Protein AF-A0A4Y8I3S7-F1 (afdb_monomer)

Structure (mmCIF, N/CA/C/O backbone):
data_AF-A0A4Y8I3S7-F1
#
_entry.id   AF-A0A4Y8I3S7-F1
#
loop_
_atom_site.group_PDB
_atom_site.id
_atom_site.type_symbol
_atom_site.label_atom_id
_atom_site.label_alt_id
_atom_site.label_comp_id
_atom_site.label_asym_id
_atom_site.label_entity_id
_atom_site.label_seq_id
_atom_site.pdbx_PDB_ins_code
_atom_site.Cartn_x
_atom_site.Cartn_y
_atom_site.Cartn_z
_atom_site.occupancy
_atom_site.B_iso_or_equiv
_atom_site.auth_seq_id
_atom_site.auth_comp_id
_atom_site.auth_asym_id
_atom_site.auth_atom_id
_atom_site.pdbx_PDB_model_num
ATOM 1 N N . MET A 1 1 ? -10.824 -6.974 28.812 1.00 50.69 1 MET A N 1
ATOM 2 C CA . MET A 1 1 ? -10.412 -6.047 27.736 1.00 50.69 1 MET A CA 1
ATOM 3 C C . MET A 1 1 ? -9.215 -6.661 27.036 1.00 50.69 1 MET A C 1
ATOM 5 O O . MET A 1 1 ? -8.172 -6.791 27.661 1.00 50.69 1 MET A O 1
ATOM 9 N N . THR A 1 2 ? -9.366 -7.132 25.800 1.00 55.06 2 THR A N 1
ATOM 10 C CA . THR A 1 2 ? -8.214 -7.543 24.983 1.00 55.06 2 THR A CA 1
ATOM 11 C C . THR A 1 2 ? -7.373 -6.304 24.668 1.00 55.06 2 THR A C 1
ATOM 13 O O . THR A 1 2 ? -7.953 -5.267 24.336 1.00 55.06 2 THR A O 1
ATOM 16 N N . PRO A 1 3 ? -6.037 -6.353 24.793 1.00 55.28 3 PRO A N 1
ATOM 17 C CA . PRO A 1 3 ? -5.202 -5.209 24.451 1.00 55.28 3 PRO A CA 1
ATOM 18 C C . PRO A 1 3 ? -5.407 -4.851 22.976 1.00 55.28 3 PRO A C 1
ATOM 20 O O . PRO A 1 3 ? -5.347 -5.720 22.106 1.00 55.28 3 PRO A O 1
ATOM 23 N N . SER A 1 4 ? -5.681 -3.575 22.692 1.00 69.62 4 SER A N 1
ATOM 24 C CA . SER A 1 4 ? -5.865 -3.112 21.319 1.00 69.62 4 SER A CA 1
ATOM 25 C C . SER A 1 4 ? -4.522 -3.162 20.588 1.00 69.62 4 SER A C 1
ATOM 27 O O . SER A 1 4 ? -3.658 -2.307 20.802 1.00 69.62 4 SER A O 1
ATOM 29 N N . SER A 1 5 ? -4.306 -4.172 19.751 1.00 84.19 5 SER A N 1
ATOM 30 C CA . SER A 1 5 ? -3.056 -4.298 19.004 1.00 84.19 5 SER A CA 1
ATOM 31 C C . SER A 1 5 ? -3.063 -3.349 17.805 1.00 84.19 5 SER A C 1
ATOM 33 O O . SER A 1 5 ? -3.924 -3.466 16.930 1.00 84.19 5 SER A O 1
ATOM 35 N N . LEU A 1 6 ? -2.092 -2.436 17.743 1.00 92.19 6 LEU A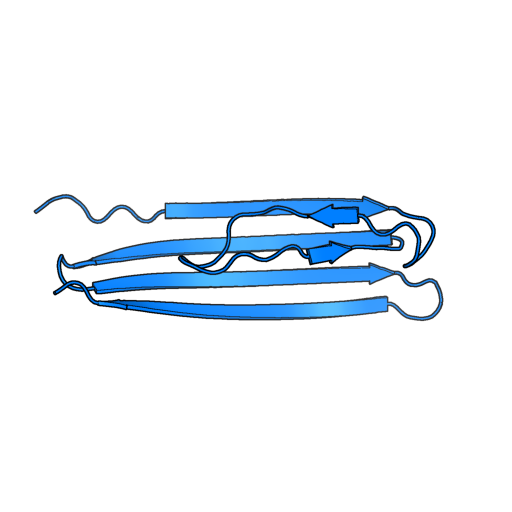 N 1
ATOM 36 C CA . LEU A 1 6 ? -1.777 -1.709 16.514 1.00 92.19 6 LEU A CA 1
ATOM 37 C C . LEU A 1 6 ? -1.144 -2.690 15.520 1.00 92.19 6 LEU A C 1
ATOM 39 O O . LEU A 1 6 ? -0.145 -3.333 15.836 1.00 92.19 6 LEU A O 1
ATOM 43 N N . ARG A 1 7 ? -1.713 -2.790 14.320 1.00 94.62 7 ARG A N 1
ATOM 44 C CA . ARG A 1 7 ? -1.131 -3.524 13.193 1.00 94.62 7 ARG A CA 1
ATOM 45 C C . ARG A 1 7 ? -0.505 -2.529 12.231 1.00 94.62 7 ARG A C 1
ATOM 47 O O . ARG A 1 7 ? -1.164 -1.572 11.833 1.00 94.62 7 ARG A O 1
ATOM 54 N N . LEU A 1 8 ? 0.748 -2.768 11.863 1.00 96.25 8 LEU A N 1
ATOM 55 C CA . LEU A 1 8 ? 1.484 -1.956 10.904 1.00 96.25 8 LEU A CA 1
ATOM 56 C C . LEU A 1 8 ? 1.964 -2.847 9.760 1.00 96.25 8 LEU A C 1
ATOM 58 O O . LEU A 1 8 ? 2.562 -3.894 9.997 1.00 96.25 8 LEU A O 1
ATOM 62 N N . TYR A 1 9 ? 1.710 -2.411 8.534 1.00 95.75 9 TYR A N 1
ATOM 63 C CA . TYR A 1 9 ? 2.232 -3.006 7.317 1.00 95.75 9 TYR A CA 1
ATOM 64 C C . TYR A 1 9 ? 3.038 -1.954 6.560 1.00 95.75 9 TYR A C 1
ATOM 66 O O . TYR A 1 9 ? 2.610 -0.808 6.408 1.00 95.75 9 TYR A O 1
ATOM 74 N N . LEU A 1 10 ? 4.221 -2.356 6.113 1.00 96.19 10 LEU A N 1
ATOM 75 C CA . LEU A 1 10 ? 5.173 -1.522 5.396 1.00 96.19 10 LEU A CA 1
ATOM 76 C C . LEU A 1 10 ? 5.570 -2.260 4.123 1.00 96.19 10 LEU A C 1
ATOM 78 O O . LEU A 1 10 ? 5.879 -3.451 4.177 1.00 96.19 10 LEU A O 1
ATOM 82 N N . ALA A 1 11 ? 5.589 -1.552 3.001 1.00 94.69 11 ALA A N 1
ATOM 83 C CA . ALA A 1 11 ? 6.083 -2.080 1.738 1.00 94.69 11 ALA A CA 1
ATOM 84 C C . ALA A 1 11 ? 6.971 -1.046 1.048 1.00 94.69 11 ALA A C 1
ATOM 86 O O . ALA A 1 11 ? 6.637 0.138 0.984 1.00 94.69 11 ALA A O 1
ATOM 87 N N . ALA A 1 12 ? 8.101 -1.515 0.529 1.00 95.62 12 ALA A N 1
ATOM 88 C CA . ALA A 1 12 ? 8.998 -0.750 -0.320 1.00 95.62 12 ALA A CA 1
ATOM 89 C C . ALA A 1 12 ? 9.270 -1.576 -1.578 1.00 95.62 12 ALA A C 1
ATOM 91 O O . ALA A 1 12 ? 9.751 -2.706 -1.487 1.00 95.62 12 ALA A O 1
ATOM 92 N N . THR A 1 13 ? 8.958 -1.009 -2.738 1.00 95.38 13 THR A N 1
ATOM 93 C CA . THR A 1 13 ? 8.984 -1.723 -4.014 1.00 95.38 13 THR A CA 1
ATOM 94 C C . THR A 1 13 ? 9.761 -0.910 -5.040 1.00 95.38 13 THR A C 1
ATOM 96 O O . THR A 1 13 ? 9.393 0.220 -5.359 1.00 95.38 13 THR A O 1
ATOM 99 N N . ARG A 1 14 ? 10.825 -1.504 -5.583 1.00 95.81 14 ARG A N 1
ATOM 100 C CA . ARG A 1 14 ? 11.556 -1.007 -6.754 1.00 95.81 14 ARG A CA 1
ATOM 101 C C . ARG A 1 14 ? 11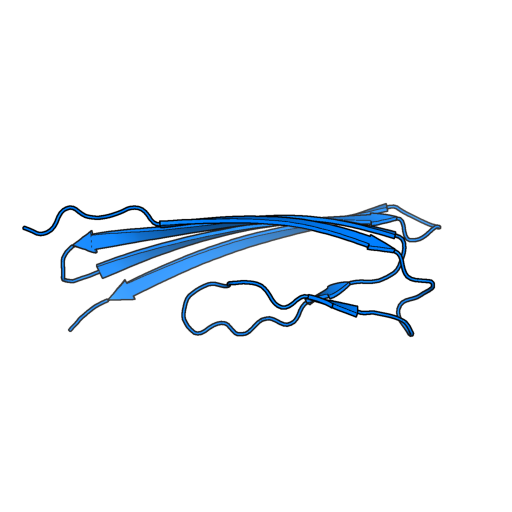.039 -1.736 -7.985 1.00 95.81 14 ARG A C 1
ATOM 103 O O . ARG A 1 14 ? 10.935 -2.960 -7.963 1.00 95.81 14 ARG A O 1
ATOM 110 N N . PHE A 1 15 ? 10.759 -1.013 -9.059 1.00 94.81 15 PHE A N 1
ATOM 111 C CA . PHE A 1 15 ? 10.369 -1.617 -10.329 1.00 94.81 15 PHE A CA 1
ATOM 112 C C . PHE A 1 15 ? 11.090 -0.941 -11.490 1.00 94.81 15 PHE A C 1
ATOM 114 O O . PHE A 1 15 ? 11.423 0.244 -11.436 1.00 94.81 15 PHE A O 1
ATOM 121 N N . LYS A 1 16 ? 11.328 -1.724 -12.540 1.00 95.06 16 LYS A N 1
ATOM 122 C CA . LYS A 1 16 ? 11.873 -1.255 -13.807 1.00 95.06 16 LYS A CA 1
ATOM 123 C C . LYS A 1 16 ? 11.240 -2.047 -14.943 1.00 95.06 16 LYS A C 1
ATOM 125 O O . LYS A 1 16 ? 11.254 -3.273 -14.922 1.00 95.06 16 LYS A O 1
ATOM 130 N N . THR A 1 17 ? 10.670 -1.336 -15.900 1.00 94.75 17 THR A N 1
ATOM 131 C CA . THR A 1 17 ? 10.011 -1.865 -17.099 1.00 94.75 17 THR A CA 1
ATOM 132 C C . THR A 1 17 ? 10.279 -0.907 -18.259 1.00 94.75 17 THR A C 1
ATOM 134 O O . THR A 1 17 ? 10.665 0.239 -18.027 1.00 94.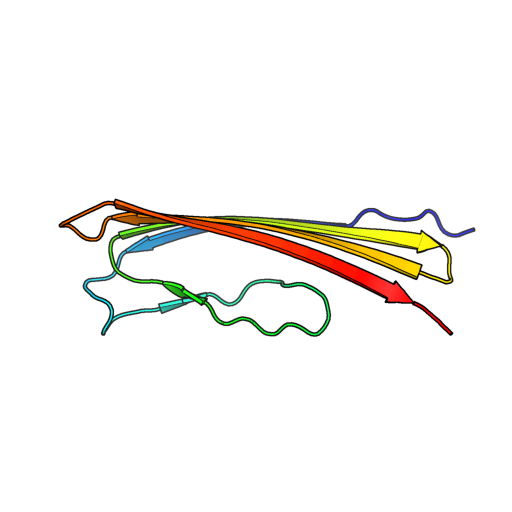75 17 THR A O 1
ATOM 137 N N . ASP A 1 18 ? 10.058 -1.358 -19.491 1.00 92.12 18 ASP A N 1
ATOM 138 C CA . ASP A 1 18 ? 10.394 -0.562 -20.679 1.00 92.12 18 ASP A CA 1
ATOM 139 C C . ASP A 1 18 ? 9.365 0.530 -21.004 1.00 92.12 18 ASP A C 1
ATOM 141 O O . ASP A 1 18 ? 9.713 1.553 -21.585 1.00 92.12 18 ASP A O 1
ATOM 145 N N . SER A 1 19 ? 8.081 0.304 -20.702 1.00 89.50 19 SER A N 1
ATOM 146 C CA . SER A 1 19 ? 7.005 1.245 -21.029 1.00 89.50 19 SER A CA 1
ATOM 147 C C . SER A 1 19 ? 5.708 0.924 -20.282 1.00 89.50 19 SER A C 1
ATOM 149 O O . SER A 1 19 ? 5.562 -0.121 -19.649 1.00 89.50 19 SER A O 1
ATOM 151 N N . PHE A 1 20 ? 4.690 1.773 -20.447 1.00 89.88 20 PHE A N 1
ATOM 152 C CA . PHE A 1 20 ? 3.331 1.487 -19.974 1.00 89.88 20 PHE A CA 1
ATOM 153 C C . PHE A 1 20 ? 2.728 0.189 -20.545 1.00 89.88 20 PHE A C 1
ATOM 155 O O . PHE A 1 20 ? 1.844 -0.402 -19.917 1.00 89.88 20 PHE A O 1
ATOM 162 N N . ALA A 1 21 ? 3.174 -0.257 -21.725 1.00 93.81 21 ALA A N 1
ATOM 163 C CA . ALA A 1 21 ? 2.708 -1.498 -22.341 1.00 93.81 21 ALA A CA 1
ATOM 164 C C . ALA A 1 21 ? 3.272 -2.746 -21.641 1.00 93.81 21 ALA A C 1
ATOM 166 O O . ALA A 1 21 ? 2.593 -3.767 -21.593 1.00 93.81 21 ALA A O 1
ATOM 167 N N . SER A 1 22 ? 4.463 -2.646 -21.043 1.00 94.62 22 SER A N 1
ATOM 168 C CA . SER A 1 22 ? 5.100 -3.703 -20.244 1.00 94.62 22 SER A CA 1
ATOM 169 C C . SER A 1 22 ? 4.897 -3.516 -18.736 1.00 94.62 22 SER A C 1
ATOM 171 O O . SER A 1 22 ? 5.665 -4.035 -17.926 1.00 94.62 22 SER A O 1
ATOM 173 N N . ARG A 1 23 ? 3.844 -2.782 -18.348 1.00 95.12 23 ARG A N 1
ATOM 174 C CA . ARG A 1 23 ? 3.493 -2.545 -16.944 1.00 95.12 23 ARG A CA 1
ATOM 175 C C . ARG A 1 23 ? 3.322 -3.848 -16.171 1.00 95.12 23 ARG A C 1
ATOM 177 O O . ARG A 1 23 ? 2.752 -4.820 -16.667 1.00 95.12 23 ARG A O 1
ATOM 184 N N . ILE A 1 24 ? 3.724 -3.804 -14.911 1.00 94.88 24 ILE A N 1
ATOM 185 C CA . ILE A 1 24 ? 3.469 -4.864 -13.942 1.00 94.88 24 ILE A CA 1
ATOM 186 C C . ILE A 1 24 ? 2.473 -4.380 -12.896 1.00 94.88 24 ILE A C 1
ATOM 188 O O . ILE A 1 24 ? 2.248 -3.185 -12.702 1.00 94.88 24 ILE A O 1
ATOM 192 N N . TYR A 1 25 ? 1.853 -5.341 -12.236 1.00 93.75 25 TYR A N 1
ATOM 193 C CA . TYR A 1 25 ? 0.730 -5.133 -11.345 1.00 93.75 25 TYR A CA 1
ATOM 194 C C . TYR A 1 25 ? 1.156 -5.502 -9.929 1.00 93.75 25 TYR A C 1
ATOM 196 O O . TYR A 1 25 ? 1.513 -6.650 -9.663 1.00 93.75 25 TYR A O 1
ATOM 204 N N . LEU A 1 26 ? 1.180 -4.509 -9.040 1.00 91.00 26 LEU A N 1
ATOM 205 C CA . LEU A 1 26 ? 1.553 -4.711 -7.646 1.00 91.00 26 LEU A CA 1
ATOM 206 C C . LEU A 1 26 ? 0.320 -5.084 -6.830 1.00 91.00 26 LEU A C 1
ATOM 208 O O . LEU A 1 26 ? -0.620 -4.290 -6.713 1.00 91.00 26 LEU A O 1
ATOM 212 N N . TYR A 1 27 ? 0.371 -6.279 -6.244 1.00 88.12 27 TYR A N 1
ATOM 213 C CA . TYR A 1 27 ? -0.605 -6.748 -5.273 1.00 88.12 27 TYR A CA 1
ATOM 214 C C . TYR A 1 27 ? -0.074 -6.519 -3.860 1.00 88.12 27 TYR A C 1
ATOM 216 O O . TYR A 1 27 ? 0.877 -7.169 -3.428 1.00 88.12 27 TYR A O 1
ATOM 224 N N . GLU A 1 28 ? -0.686 -5.587 -3.139 1.00 86.19 28 GLU A N 1
ATOM 225 C CA . GLU A 1 28 ? -0.298 -5.230 -1.777 1.00 86.19 28 GLU A CA 1
ATOM 226 C C . GLU A 1 28 ? -1.526 -5.103 -0.877 1.00 86.19 28 GLU A C 1
ATOM 228 O O . GLU A 1 28 ? -2.654 -4.985 -1.357 1.00 86.19 28 GLU A O 1
ATOM 233 N N . GLN A 1 29 ? -1.306 -5.111 0.442 1.00 90.50 29 GLN A N 1
ATOM 234 C CA . GLN A 1 29 ? -2.387 -4.840 1.383 1.00 90.50 29 GLN A CA 1
ATOM 235 C C . GLN A 1 29 ? -2.950 -3.427 1.184 1.00 90.50 29 GLN A C 1
ATOM 237 O O . GLN A 1 29 ? -2.227 -2.454 0.949 1.00 90.50 29 GLN A O 1
ATOM 242 N N . ASP A 1 30 ? -4.263 -3.310 1.322 1.00 93.50 30 ASP A N 1
ATOM 243 C CA . ASP A 1 30 ? -4.973 -2.043 1.245 1.00 93.50 30 ASP A CA 1
ATOM 244 C C . ASP A 1 30 ? -5.925 -1.883 2.435 1.00 93.50 30 ASP A C 1
ATOM 246 O O . ASP A 1 30 ? -6.023 -2.757 3.304 1.00 93.50 30 ASP A O 1
ATOM 250 N N . LEU A 1 31 ? -6.603 -0.738 2.487 1.00 93.44 31 LEU A N 1
ATOM 251 C CA . LEU A 1 31 ? -7.696 -0.508 3.417 1.00 93.44 31 LEU A CA 1
ATOM 252 C C . LEU A 1 31 ? -8.740 -1.641 3.310 1.00 93.44 31 LEU A C 1
ATOM 254 O O . LEU A 1 31 ? -8.960 -2.174 2.218 1.00 93.44 31 LEU A O 1
ATOM 258 N N . PRO A 1 32 ? -9.375 -2.050 4.423 1.00 89.88 32 PRO A N 1
ATOM 259 C CA . PRO A 1 32 ? -10.303 -3.176 4.413 1.00 89.88 32 PRO A CA 1
ATOM 260 C C . PRO A 1 32 ? -11.412 -3.017 3.361 1.00 89.88 32 PRO A C 1
ATOM 262 O O . PRO A 1 32 ? -12.097 -2.001 3.319 1.00 89.88 32 PRO A O 1
ATOM 265 N N . GLY A 1 33 ? -11.598 -4.037 2.519 1.00 87.75 33 GLY A N 1
ATOM 266 C CA . GLY A 1 33 ? -12.587 -4.025 1.432 1.00 87.75 33 GLY A CA 1
ATOM 267 C C . GLY A 1 33 ? -12.115 -3.347 0.141 1.00 87.75 33 GLY A C 1
ATOM 268 O O . GLY A 1 33 ? -12.787 -3.466 -0.882 1.00 87.75 33 GLY A O 1
ATOM 269 N N . VAL A 1 34 ? -10.948 -2.698 0.143 1.00 90.00 34 VAL A N 1
ATOM 270 C CA . VAL A 1 34 ? -10.330 -2.145 -1.064 1.00 90.00 34 VAL A CA 1
ATOM 271 C C . VAL A 1 34 ? -9.413 -3.194 -1.681 1.00 90.00 34 VAL A C 1
ATOM 273 O O . VAL A 1 34 ? -8.446 -3.640 -1.071 1.00 90.00 34 VAL A O 1
ATOM 276 N N . LEU A 1 35 ? -9.702 -3.569 -2.925 1.00 86.69 35 LEU A N 1
ATOM 277 C CA . LEU A 1 35 ? -8.785 -4.348 -3.745 1.00 86.69 35 LEU A CA 1
ATOM 278 C C . LEU A 1 35 ? -8.151 -3.416 -4.765 1.00 86.69 35 LEU A C 1
ATOM 280 O O . LEU A 1 35 ? -8.800 -2.999 -5.726 1.00 86.69 35 LEU A O 1
ATOM 284 N N . ARG A 1 36 ? -6.879 -3.088 -4.566 1.00 84.75 36 ARG A N 1
ATOM 285 C CA . ARG A 1 36 ? -6.144 -2.265 -5.516 1.00 84.75 36 ARG A CA 1
ATOM 286 C C . ARG A 1 36 ? -5.050 -3.073 -6.175 1.00 84.75 36 ARG A C 1
ATOM 288 O O . ARG A 1 36 ? -4.225 -3.690 -5.513 1.00 84.75 36 ARG A O 1
ATOM 295 N N . ASN A 1 37 ? -5.037 -3.002 -7.498 1.00 87.44 37 ASN A N 1
ATOM 296 C CA . ASN A 1 37 ? -3.984 -3.570 -8.310 1.00 87.44 37 ASN A CA 1
ATOM 297 C C . ASN A 1 37 ? -3.272 -2.440 -9.059 1.00 87.44 37 ASN A C 1
ATOM 299 O O . ASN A 1 37 ? -3.725 -1.993 -10.115 1.00 87.44 37 ASN A O 1
ATOM 303 N N . SER A 1 38 ? -2.213 -1.898 -8.455 1.00 89.69 38 SER A N 1
ATOM 304 C CA . SER A 1 38 ? -1.545 -0.718 -9.007 1.00 89.69 38 SER A CA 1
ATOM 305 C C . SER A 1 38 ? -0.661 -1.113 -10.183 1.00 89.69 38 SER A C 1
ATOM 307 O O . SER A 1 38 ? 0.294 -1.868 -10.019 1.00 89.69 38 SER A O 1
ATOM 309 N N . ALA A 1 39 ? -0.967 -0.562 -11.357 1.00 92.56 39 ALA A N 1
ATOM 310 C CA . ALA A 1 39 ? -0.096 -0.634 -12.520 1.00 92.56 39 ALA A CA 1
ATOM 311 C C . ALA A 1 39 ? 1.132 0.259 -12.309 1.00 92.56 39 ALA A C 1
ATOM 313 O O . ALA A 1 39 ? 1.001 1.482 -12.221 1.00 92.56 39 ALA A O 1
ATOM 314 N N . VAL A 1 40 ? 2.315 -0.346 -12.272 1.00 94.00 40 VAL A N 1
ATOM 315 C CA . VAL A 1 40 ? 3.599 0.360 -12.249 1.00 94.00 40 VAL A CA 1
ATOM 316 C C . VAL A 1 40 ? 4.376 0.067 -13.524 1.00 94.00 40 VAL A C 1
ATOM 318 O O . VAL A 1 40 ? 4.290 -1.025 -14.088 1.00 94.00 40 VAL A O 1
ATOM 321 N N . PHE A 1 41 ? 5.078 1.079 -14.017 1.00 94.44 41 PHE A N 1
ATOM 3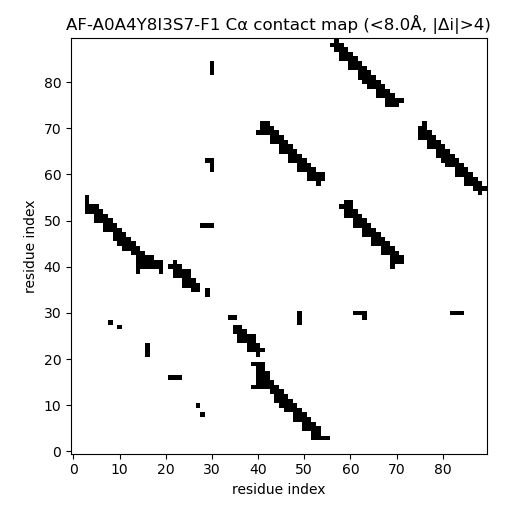22 C CA . PHE A 1 41 ? 5.764 1.042 -15.301 1.00 94.44 41 PHE A CA 1
ATOM 323 C C . PHE A 1 41 ? 6.879 2.088 -15.352 1.00 94.44 41 PHE A C 1
ATOM 325 O O . PHE A 1 41 ? 6.943 2.953 -14.478 1.00 94.44 41 PHE A O 1
ATOM 332 N N . ASN A 1 42 ? 7.713 2.013 -16.389 1.00 94.25 42 ASN A N 1
ATOM 333 C CA . ASN A 1 42 ? 9.003 2.690 -16.494 1.00 94.25 42 ASN A CA 1
ATOM 334 C C . ASN A 1 42 ? 9.912 2.310 -15.319 1.00 94.25 42 ASN A C 1
ATOM 336 O O . ASN A 1 42 ? 9.903 1.158 -14.875 1.00 94.25 42 ASN A O 1
ATOM 340 N N . ASP A 1 43 ? 10.700 3.256 -14.832 1.00 95.38 43 ASP A N 1
ATOM 341 C CA . ASP A 1 43 ? 11.638 3.088 -13.740 1.00 95.38 43 ASP A CA 1
ATOM 342 C C . ASP A 1 43 ? 11.098 3.852 -12.519 1.00 95.38 43 ASP A C 1
ATOM 344 O O . ASP A 1 43 ? 10.750 5.024 -12.614 1.00 95.38 43 ASP A O 1
ATOM 348 N N . GLY A 1 44 ? 10.952 3.200 -11.364 1.00 96.00 44 GLY A N 1
ATOM 349 C CA . GLY A 1 44 ? 10.458 3.911 -10.187 1.00 96.00 44 GLY A CA 1
ATOM 350 C C . GLY 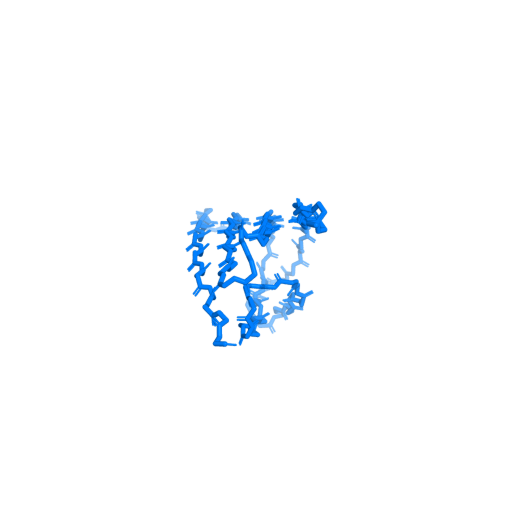A 1 44 ? 10.520 3.166 -8.863 1.00 96.00 44 GLY A C 1
ATOM 351 O O . GLY A 1 44 ? 10.951 2.009 -8.766 1.00 96.00 44 GLY A O 1
ATOM 352 N N . ASN A 1 45 ? 10.101 3.876 -7.822 1.00 96.56 45 ASN A N 1
ATOM 353 C CA . ASN A 1 45 ? 10.062 3.410 -6.445 1.00 96.56 45 ASN A CA 1
ATOM 354 C C . ASN A 1 45 ? 8.687 3.683 -5.851 1.00 96.56 45 ASN A C 1
ATOM 356 O O . ASN A 1 45 ? 8.099 4.740 -6.069 1.00 96.56 45 ASN A O 1
ATOM 360 N N . ARG A 1 46 ? 8.192 2.752 -5.042 1.00 95.56 46 ARG A N 1
ATOM 361 C CA . ARG A 1 46 ? 6.967 2.935 -4.272 1.00 95.56 46 ARG A CA 1
ATOM 362 C C . ARG A 1 46 ? 7.208 2.590 -2.814 1.00 95.56 46 ARG A C 1
ATOM 364 O O . ARG A 1 46 ? 7.832 1.577 -2.512 1.00 95.56 46 ARG A O 1
ATOM 371 N N . PHE A 1 47 ? 6.688 3.419 -1.925 1.00 96.44 47 PHE A N 1
ATOM 372 C CA . PHE A 1 47 ? 6.683 3.201 -0.489 1.00 96.44 47 PHE A CA 1
ATOM 373 C C . PHE A 1 47 ? 5.253 3.297 0.030 1.00 96.44 47 PHE A C 1
ATOM 375 O O . PHE A 1 47 ? 4.505 4.197 -0.351 1.00 96.44 47 PHE A O 1
ATOM 382 N N . MET A 1 48 ? 4.865 2.368 0.895 1.00 96.06 48 MET A N 1
ATOM 383 C CA . MET A 1 48 ? 3.528 2.317 1.463 1.00 96.06 48 MET A CA 1
ATOM 384 C C . MET A 1 48 ? 3.581 1.989 2.950 1.00 96.06 48 MET A C 1
ATOM 386 O O . MET A 1 48 ? 4.299 1.087 3.382 1.00 96.06 48 MET A O 1
ATOM 390 N N . VAL A 1 49 ? 2.750 2.695 3.710 1.00 97.50 49 VAL A N 1
ATOM 391 C CA . VAL A 1 49 ? 2.475 2.439 5.121 1.00 97.50 49 VAL A CA 1
ATOM 392 C C . VAL A 1 49 ? 0.979 2.232 5.285 1.00 97.50 49 VAL A C 1
ATOM 394 O O . VAL A 1 49 ? 0.186 3.064 4.850 1.00 97.50 49 VAL A O 1
ATOM 397 N N . LEU A 1 50 ? 0.588 1.147 5.941 1.00 97.56 50 LEU A N 1
ATOM 398 C CA . LEU A 1 50 ? -0.788 0.882 6.341 1.00 97.56 50 LEU A CA 1
ATOM 399 C C . LEU A 1 50 ? -0.809 0.581 7.839 1.00 97.56 50 LEU A C 1
ATOM 401 O O . LEU A 1 50 ? -0.211 -0.387 8.300 1.00 97.56 50 LEU A O 1
ATOM 405 N N . ALA A 1 51 ? -1.503 1.417 8.599 1.00 97.25 51 ALA A N 1
ATOM 406 C CA . ALA A 1 51 ? -1.707 1.251 10.027 1.00 97.25 51 ALA A CA 1
ATOM 407 C C . ALA A 1 51 ? -3.181 0.952 10.298 1.00 97.25 51 ALA A C 1
ATOM 409 O O . ALA A 1 51 ? -4.060 1.638 9.780 1.00 97.25 51 ALA A O 1
ATOM 410 N N . ARG A 1 52 ? -3.459 -0.043 11.141 1.00 95.56 52 ARG A N 1
ATOM 411 C CA . ARG A 1 52 ? -4.813 -0.371 11.593 1.00 95.56 52 ARG A CA 1
ATOM 412 C C . ARG A 1 52 ? -4.845 -0.549 13.098 1.00 95.56 52 ARG A C 1
ATOM 414 O O . ARG A 1 52 ? -4.022 -1.269 13.665 1.00 95.56 52 ARG A O 1
ATOM 421 N N . LYS A 1 53 ? -5.830 0.067 13.738 1.00 93.56 53 LYS A N 1
ATOM 422 C CA . LYS A 1 53 ? -6.039 -0.021 15.177 1.00 93.56 53 LYS A CA 1
ATOM 423 C C . LYS A 1 53 ? -7.517 -0.225 15.480 1.00 93.56 53 LYS A C 1
ATOM 425 O O . LYS A 1 53 ? -8.355 0.576 15.082 1.00 93.56 53 LYS A O 1
ATOM 430 N N . GLU A 1 54 ? -7.817 -1.281 16.224 1.00 92.31 54 GLU A N 1
ATOM 431 C CA . GLU A 1 54 ? -9.108 -1.419 16.901 1.00 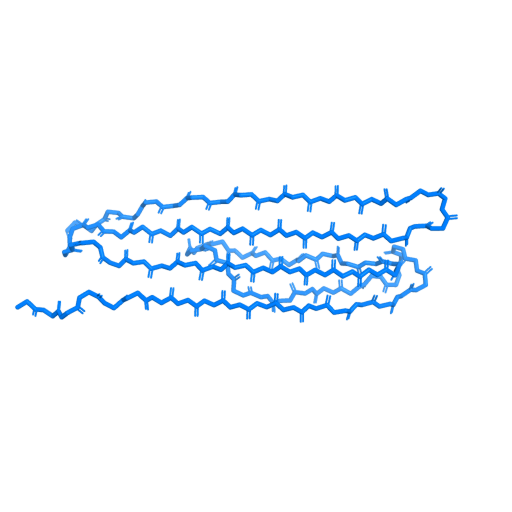92.31 54 GLU A CA 1
ATOM 432 C C . GLU A 1 54 ? -9.126 -0.398 18.045 1.00 92.31 54 GLU A C 1
ATOM 434 O O . GLU A 1 54 ? -8.252 -0.443 18.908 1.00 92.31 54 GLU A O 1
ATOM 439 N N . ILE A 1 55 ? -10.034 0.576 18.041 1.00 89.81 55 ILE A N 1
ATOM 440 C CA . ILE A 1 55 ? -10.059 1.604 19.096 1.00 89.81 55 ILE A CA 1
ATOM 441 C C . ILE A 1 55 ? -10.933 1.141 20.261 1.00 89.81 55 ILE A C 1
ATOM 443 O O . ILE A 1 55 ? -10.602 1.360 21.425 1.00 89.81 55 ILE A O 1
ATOM 447 N N . SER A 1 56 ? -12.029 0.456 19.947 1.00 87.94 56 SER A N 1
ATOM 448 C CA . SER A 1 56 ? -12.912 -0.210 20.903 1.00 87.94 56 SER A CA 1
ATOM 449 C C . SER A 1 56 ? -13.556 -1.431 20.240 1.00 87.94 56 SER A C 1
ATOM 451 O O . SER A 1 56 ? -13.299 -1.704 19.072 1.00 87.94 56 SER A O 1
ATOM 453 N N . SER A 1 57 ? -14.426 -2.151 20.951 1.00 85.88 57 SER A N 1
ATOM 454 C CA . SER A 1 57 ? -15.253 -3.204 20.340 1.00 85.88 57 SER A CA 1
ATOM 455 C C . SER A 1 57 ? -16.210 -2.677 19.262 1.00 85.88 57 SER A C 1
ATOM 457 O O . SER A 1 57 ? -16.660 -3.455 18.429 1.00 85.88 57 SER A O 1
ATOM 459 N N . TYR A 1 58 ? -16.509 -1.374 19.272 1.00 87.56 58 TYR A N 1
ATOM 460 C CA . TYR A 1 58 ? -17.516 -0.753 18.410 1.00 87.56 58 TYR A CA 1
ATOM 461 C C . TYR A 1 58 ? -16.941 -0.044 17.190 1.00 87.56 58 TYR A C 1
ATOM 463 O O . TYR A 1 58 ? -17.696 0.273 16.279 1.00 87.56 58 TYR A O 1
ATOM 471 N N . PHE A 1 59 ? -15.641 0.263 17.163 1.00 91.00 59 PHE A N 1
ATOM 472 C CA . PHE A 1 59 ? -15.052 0.879 15.978 1.00 91.00 59 PHE A CA 1
ATOM 473 C C . PHE A 1 59 ? -13.549 0.653 15.830 1.00 91.00 59 PHE A C 1
ATOM 475 O O . PHE A 1 59 ? -12.792 0.600 16.810 1.00 91.00 59 PHE A O 1
ATOM 482 N N . SER A 1 60 ? -13.126 0.602 14.567 1.00 92.88 60 SER A N 1
ATOM 483 C CA . SER A 1 60 ? -11.741 0.453 14.131 1.00 92.88 60 SER A CA 1
ATOM 484 C C . SER A 1 60 ? -11.337 1.600 13.201 1.00 92.88 60 SER A C 1
ATOM 486 O O . SER A 1 60 ? -12.167 2.143 12.474 1.00 92.88 60 SER A O 1
ATOM 488 N N . LEU A 1 61 ? -10.062 1.986 13.244 1.00 94.81 61 LEU A N 1
ATOM 489 C CA . LEU A 1 61 ? -9.483 3.022 12.391 1.00 94.81 61 LEU A CA 1
ATOM 490 C C . LEU A 1 61 ? -8.343 2.428 11.564 1.00 94.81 61 LEU A C 1
ATOM 492 O O . LEU A 1 61 ? -7.449 1.769 12.107 1.00 94.81 61 LEU A O 1
ATOM 496 N N . SER A 1 62 ? -8.341 2.722 10.268 1.00 97.00 62 SER A N 1
ATOM 497 C CA . SER A 1 62 ? -7.247 2.400 9.355 1.00 97.00 62 SER A CA 1
ATOM 498 C C . SER A 1 62 ? -6.748 3.660 8.646 1.00 97.00 62 SER A C 1
ATOM 500 O O . SER A 1 62 ? -7.540 4.485 8.194 1.00 97.00 62 SER A O 1
ATOM 502 N N . LEU A 1 63 ? -5.428 3.798 8.544 1.00 97.56 63 LEU A N 1
ATOM 503 C CA . LEU A 1 63 ? -4.737 4.875 7.839 1.00 97.56 63 LEU A CA 1
ATOM 504 C C . LEU A 1 63 ? -3.755 4.260 6.847 1.00 97.56 63 LEU A C 1
ATOM 506 O O . LEU A 1 63 ? -2.932 3.426 7.225 1.00 97.56 63 LEU A O 1
ATOM 510 N N . LYS A 1 64 ? -3.801 4.717 5.600 1.00 97.31 64 LYS A N 1
ATOM 511 C CA . LYS A 1 64 ? -2.866 4.344 4.545 1.00 97.31 64 LYS A CA 1
ATOM 512 C C . LYS A 1 64 ? -2.179 5.579 3.983 1.00 97.31 64 LYS A C 1
ATOM 514 O O . LYS A 1 64 ? -2.839 6.562 3.655 1.00 97.31 64 LYS A O 1
ATOM 519 N N . LEU A 1 65 ? -0.865 5.494 3.834 1.00 97.50 65 LEU A N 1
ATOM 520 C CA . LEU A 1 65 ? -0.029 6.465 3.142 1.00 97.50 65 LEU A CA 1
ATOM 521 C C . LEU A 1 65 ? 0.741 5.739 2.045 1.00 97.50 65 LEU A C 1
ATOM 523 O O . LEU A 1 65 ? 1.276 4.655 2.266 1.00 97.50 65 LEU A O 1
ATOM 527 N N . GLU A 1 66 ? 0.796 6.333 0.865 1.00 96.19 66 GLU A N 1
ATOM 528 C CA . GLU A 1 66 ? 1.501 5.787 -0.286 1.00 96.19 66 GLU A CA 1
ATOM 529 C C . GLU A 1 66 ? 2.232 6.911 -1.010 1.00 96.19 66 GLU A C 1
ATOM 531 O O . GLU A 1 66 ? 1.663 7.971 -1.264 1.00 96.19 66 GLU A O 1
ATOM 536 N N . HIS A 1 67 ? 3.485 6.646 -1.352 1.00 97.00 67 HIS A N 1
ATOM 537 C CA . HIS A 1 67 ? 4.337 7.499 -2.159 1.00 97.00 67 HIS A CA 1
ATOM 538 C C . HIS A 1 67 ? 4.856 6.685 -3.340 1.00 97.00 67 HIS A C 1
ATOM 540 O O . HIS A 1 67 ? 5.412 5.604 -3.148 1.00 97.00 67 HIS A O 1
ATOM 546 N N . LEU A 1 68 ? 4.689 7.194 -4.553 1.00 95.94 68 LEU A N 1
ATOM 547 C CA . LEU A 1 68 ? 5.175 6.595 -5.789 1.00 95.94 68 LEU A CA 1
ATOM 548 C C . LEU A 1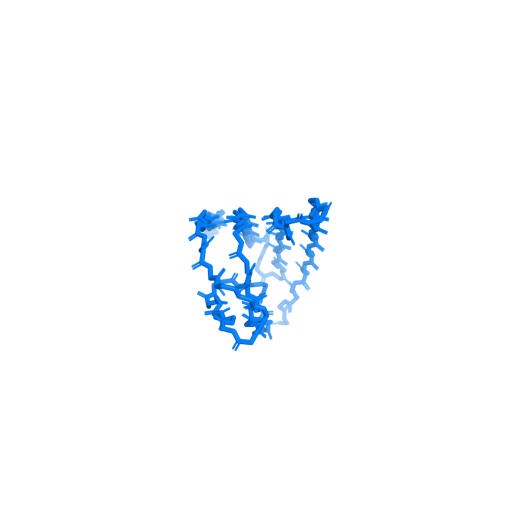 68 ? 5.981 7.646 -6.547 1.00 95.94 68 LEU A C 1
ATOM 550 O O . LEU A 1 68 ? 5.433 8.679 -6.920 1.00 95.94 68 LEU A O 1
ATOM 554 N N . SER A 1 69 ? 7.251 7.363 -6.814 1.00 96.06 69 SER A N 1
ATOM 555 C CA . SER A 1 69 ? 8.070 8.133 -7.745 1.00 96.06 69 SER A CA 1
ATOM 556 C C . SER A 1 69 ? 8.366 7.301 -8.987 1.00 96.06 69 SER A C 1
ATOM 558 O O . SER A 1 69 ? 8.601 6.091 -8.908 1.00 96.06 69 SER A O 1
ATOM 560 N N . ARG A 1 70 ? 8.309 7.943 -10.150 1.00 94.00 70 ARG A N 1
ATOM 561 C CA . ARG A 1 70 ? 8.589 7.347 -11.454 1.00 94.00 70 ARG A CA 1
ATOM 562 C C . ARG A 1 70 ? 9.439 8.302 -12.266 1.00 94.00 70 ARG A C 1
ATOM 564 O O . ARG A 1 70 ? 9.056 9.455 -12.417 1.00 94.00 70 ARG A O 1
ATOM 571 N N . ASP A 1 71 ? 10.510 7.787 -12.832 1.00 91.31 71 ASP A N 1
ATOM 572 C CA . ASP A 1 71 ? 11.229 8.416 -13.926 1.00 91.31 71 ASP A CA 1
ATOM 573 C C . ASP A 1 71 ? 10.593 7.933 -15.237 1.00 91.31 71 ASP A C 1
ATOM 575 O O . ASP A 1 71 ? 10.555 6.734 -15.539 1.00 91.31 71 ASP A O 1
ATOM 579 N N . ASN A 1 72 ? 10.026 8.869 -15.998 1.00 82.81 72 ASN A N 1
ATOM 580 C CA . ASN A 1 72 ? 9.407 8.585 -17.292 1.00 82.81 72 ASN A CA 1
ATOM 581 C C . ASN A 1 72 ? 10.306 8.979 -18.478 1.00 82.81 72 ASN A C 1
ATOM 583 O O . ASN A 1 72 ? 9.825 9.017 -19.610 1.00 82.81 72 ASN A O 1
ATOM 587 N N . GLY A 1 73 ? 11.575 9.322 -18.240 1.00 78.25 73 GLY A N 1
ATOM 588 C CA . GLY A 1 73 ? 12.564 9.726 -19.246 1.00 78.25 73 GLY A CA 1
ATOM 589 C C . GLY A 1 73 ? 12.374 11.131 -19.831 1.00 78.25 73 GLY A C 1
ATOM 590 O O . GLY A 1 73 ? 13.275 11.638 -20.494 1.00 78.25 73 GLY A O 1
ATOM 591 N N . ILE A 1 74 ? 11.219 11.760 -19.598 1.00 78.44 74 ILE A N 1
ATOM 592 C CA . ILE A 1 74 ? 10.913 13.145 -19.996 1.00 78.44 74 ILE A CA 1
ATOM 593 C C . ILE A 1 74 ? 10.792 14.027 -18.753 1.00 78.44 74 ILE A C 1
ATOM 595 O O . ILE A 1 74 ? 11.389 15.097 -18.692 1.00 78.44 74 ILE A O 1
ATOM 599 N N . GLU A 1 75 ? 10.029 13.562 -17.763 1.00 80.31 75 GLU A N 1
ATOM 600 C CA . GLU A 1 75 ? 9.823 14.246 -16.492 1.00 80.31 75 GLU A CA 1
ATOM 601 C C . GLU A 1 75 ? 9.541 13.222 -15.389 1.00 80.31 75 GLU A C 1
ATOM 603 O O . GLU A 1 75 ? 8.847 12.216 -15.610 1.00 80.31 75 GLU A O 1
ATOM 608 N N . ASP A 1 76 ? 10.065 13.500 -14.199 1.00 87.25 76 ASP A N 1
ATOM 609 C CA . ASP A 1 76 ? 9.781 12.718 -13.007 1.00 87.25 76 ASP A CA 1
ATOM 610 C C . ASP A 1 76 ? 8.325 12.927 -12.571 1.00 87.25 76 ASP A C 1
ATOM 612 O O . ASP A 1 76 ? 7.840 14.043 -12.398 1.00 87.25 76 ASP A O 1
ATOM 616 N N . SER A 1 77 ? 7.610 11.827 -12.351 1.00 90.94 77 SER A N 1
ATOM 617 C CA . SER A 1 77 ? 6.252 11.825 -11.820 1.00 90.94 77 SER A CA 1
ATOM 618 C C . SER A 1 77 ? 6.263 11.354 -10.375 1.00 90.94 77 SER A C 1
ATOM 620 O O . SER A 1 77 ? 6.676 10.233 -10.076 1.00 90.94 77 SER A O 1
ATOM 622 N N . VAL A 1 78 ? 5.732 12.189 -9.483 1.00 94.38 78 VAL A N 1
ATOM 623 C CA . VAL A 1 78 ? 5.504 11.844 -8.079 1.00 94.38 78 VAL A CA 1
ATOM 624 C C . VAL A 1 78 ? 4.008 11.815 -7.797 1.00 94.38 78 VAL A C 1
ATOM 626 O O . VAL A 1 78 ? 3.278 12.748 -8.120 1.00 94.38 78 VAL A O 1
ATOM 629 N N . GLU A 1 79 ? 3.549 10.747 -7.158 1.00 94.38 79 GLU A N 1
ATOM 630 C CA . GLU A 1 79 ? 2.172 10.569 -6.720 1.00 94.38 79 GLU A CA 1
ATOM 631 C C . GLU A 1 79 ? 2.151 10.244 -5.224 1.00 94.38 79 GLU A C 1
ATOM 633 O O . GLU A 1 79 ? 2.849 9.344 -4.757 1.00 94.38 79 GLU A O 1
ATOM 638 N N . ASN A 1 80 ? 1.329 10.973 -4.470 1.00 96.19 80 ASN A N 1
ATOM 639 C CA . ASN A 1 80 ? 1.098 10.724 -3.052 1.00 96.19 80 ASN A CA 1
ATOM 640 C C . ASN A 1 80 ? -0.380 10.424 -2.832 1.00 96.19 80 ASN A C 1
ATOM 642 O O . ASN A 1 80 ? -1.245 11.143 -3.334 1.00 96.19 80 ASN A O 1
ATOM 646 N N . LYS A 1 81 ? -0.676 9.380 -2.062 1.00 94.94 81 LYS A N 1
ATOM 647 C CA . LYS A 1 81 ? -2.042 8.975 -1.729 1.00 94.94 81 LYS A CA 1
ATOM 648 C C . LYS A 1 81 ? -2.192 8.800 -0.229 1.00 94.94 81 LYS A C 1
ATOM 650 O O . LYS A 1 81 ? -1.344 8.201 0.429 1.00 94.94 81 LYS A O 1
ATOM 655 N N . ILE A 1 82 ? -3.303 9.310 0.288 1.00 96.69 82 ILE A N 1
ATOM 656 C CA . ILE A 1 82 ? -3.703 9.194 1.688 1.00 96.69 82 ILE A CA 1
ATOM 657 C C . ILE A 1 82 ? -5.089 8.561 1.707 1.00 96.69 82 ILE A C 1
ATOM 659 O O . ILE A 1 82 ? -5.982 9.001 0.987 1.00 96.69 82 ILE A O 1
ATOM 663 N N . GLY A 1 83 ? -5.258 7.524 2.516 1.00 96.56 83 GLY A N 1
ATOM 664 C CA . GLY A 1 83 ? -6.531 6.848 2.718 1.00 96.56 83 GLY A CA 1
ATOM 665 C C . GLY A 1 83 ? -6.837 6.732 4.202 1.00 96.56 83 GLY A C 1
ATOM 666 O O . GLY A 1 83 ? -5.9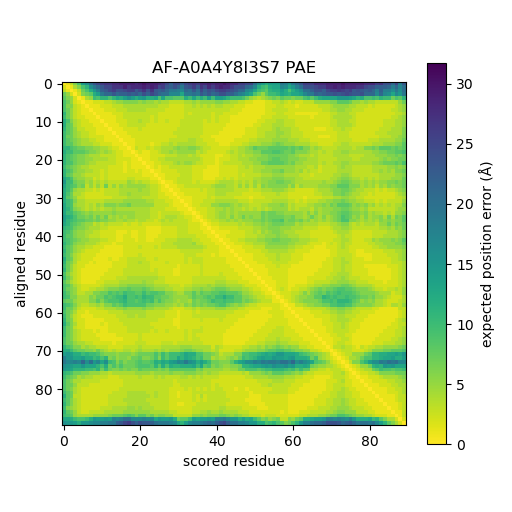61 6.386 4.991 1.00 96.56 83 GLY A O 1
ATOM 667 N N . ILE A 1 84 ? -8.077 7.018 4.584 1.00 96.88 84 ILE A N 1
ATOM 668 C CA . ILE A 1 84 ? -8.558 6.907 5.962 1.00 96.88 84 ILE A CA 1
ATOM 669 C C . ILE A 1 84 ? -9.860 6.118 5.925 1.00 96.88 84 ILE A C 1
ATOM 671 O O . ILE A 1 84 ? -10.722 6.398 5.094 1.00 96.88 84 ILE A O 1
ATOM 675 N N . GLN A 1 85 ? -10.006 5.153 6.826 1.00 96.81 85 GLN A N 1
ATOM 676 C CA . GLN A 1 85 ? -11.225 4.366 6.970 1.00 96.81 85 GLN A CA 1
ATOM 677 C C . GLN A 1 85 ? -11.590 4.213 8.439 1.00 96.81 85 GLN A C 1
ATOM 6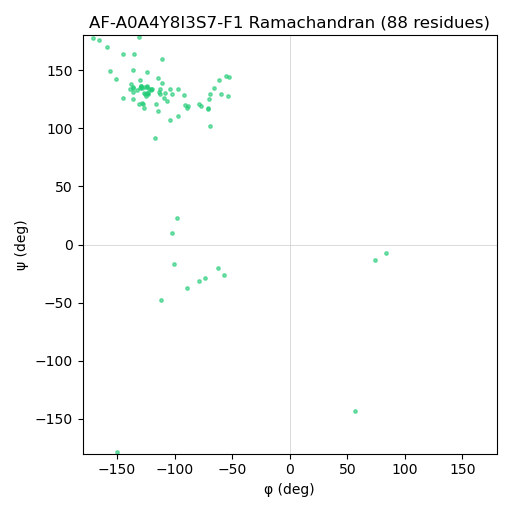79 O O . GLN A 1 85 ? -10.734 3.913 9.272 1.00 96.81 85 GLN A O 1
ATOM 684 N N . VAL A 1 86 ? -12.874 4.407 8.730 1.00 95.25 86 VAL A N 1
ATOM 685 C CA . VAL A 1 86 ? -13.484 4.130 10.028 1.00 95.25 86 VAL A CA 1
ATOM 686 C C . VAL A 1 86 ? -14.503 3.024 9.815 1.00 95.25 86 VAL A C 1
ATOM 688 O O . VAL A 1 86 ? -15.430 3.186 9.026 1.00 95.25 86 VAL A O 1
ATOM 691 N N . ASP A 1 87 ? -14.324 1.916 10.520 1.00 93.44 87 ASP A N 1
ATOM 692 C CA . ASP A 1 87 ? -15.264 0.800 10.524 1.00 93.44 87 ASP A CA 1
ATOM 693 C C . ASP A 1 87 ? -16.047 0.827 11.834 1.00 93.44 87 ASP A C 1
ATOM 695 O O . ASP A 1 87 ? -15.441 0.972 12.897 1.00 93.44 87 ASP A O 1
ATOM 699 N N . LEU A 1 88 ? -17.370 0.675 11.766 1.00 91.94 88 LEU A N 1
ATOM 700 C CA . LEU A 1 88 ? -18.249 0.575 12.932 1.00 91.94 88 LEU A CA 1
ATOM 701 C C . LEU A 1 88 ? -18.754 -0.864 13.063 1.00 91.94 88 LEU A C 1
ATOM 703 O O . LEU A 1 88 ? -19.247 -1.443 12.095 1.00 91.94 88 LEU A O 1
ATOM 707 N N . SER A 1 89 ? -18.641 -1.424 14.261 1.00 81.56 89 SER A N 1
ATOM 708 C CA . SER A 1 89 ? -19.218 -2.715 14.622 1.00 81.56 89 SER A CA 1
ATOM 709 C C . SER A 1 89 ? -20.609 -2.481 15.215 1.00 81.56 89 SER A C 1
ATOM 711 O O . SER A 1 89 ? -20.746 -1.670 16.134 1.00 81.56 89 SER A O 1
ATOM 713 N N . ASN A 1 90 ? -21.615 -3.191 14.699 1.00 62.09 90 ASN A N 1
ATOM 714 C CA . ASN A 1 90 ? -22.928 -3.330 15.343 1.00 62.09 90 ASN A CA 1
ATOM 715 C C . ASN A 1 90 ? -22.892 -4.415 16.421 1.00 62.09 90 ASN A C 1
ATOM 717 O O . ASN A 1 90 ? -22.194 -5.431 16.196 1.00 62.09 90 ASN A O 1
#

Radius of gyration: 16.22 Å; Cα contacts (8 Å, |Δi|>4): 194; chains: 1; bounding box: 36×22×50 Å

Mean predicted aligned error: 4.78 Å

Nearest PDB structures (foldseek):
  8gln-assembly1_F  TM=3.960E-01  e=3.537E-01  Flavobacterium johnsoniae
  6dnz-assembly1_D  TM=4.436E-01  e=9.026E+00  Trypanosoma brucei brucei TREU927

Sequence (90 aa):
MTPSSLRLYLAATRFKTDSFASRIYLYEQDLPGVLRNSAVFNDGNRFMVLARKEISSYFSLSLKLEHLSRDNGIEDSVENKIGIQVDLSN

Foldseek 3Di:
DPPWDKDKDKDKDWDAADALVRWDWDFDDDDPPDGDTDTDYHGWMKIKMKIKTDPDPFKIKIKIWMWIWHDPVPDIDIDIDIDIDMDTDD

Secondary structure (DSSP, 8-state):
----PEEEEEEEEEEE-SSGGG-EEEE---STT---EEEE-SEEEEEEEEEEEE-SSSEEEEEEEEEEEEE-SSSEEEEEEEEEEEEE--

pLDDT: mean 90.69, std 9.1, range [50.69, 97.56]

Solvent-accessible surface area (backbone atoms only — not comparable to full-atom values): 5326 Å² total; per-residue (Å²): 133,82,80,68,62,75,45,78,46,76,49,78,46,79,52,77,37,91,32,79,90,58,44,45,71,49,81,63,93,60,63,92,94,53,86,59,71,50,76,46,45,21,36,34,43,36,41,37,41,38,40,38,34,52,78,52,93,48,33,33,43,38,43,36,45,37,41,37,42,30,47,67,93,80,57,76,46,76,48,78,49,78,47,78,48,76,48,77,51,133